Protein AF-A0A430VUC7-F1 (afdb_monomer)

pLDDT: mean 70.31, std 13.94, range [47.69, 94.5]

Foldseek 3Di:
DVVVVVVVVVVVVVVVVVPPPPDDPDPDPWDKDAPDWDWDDDPDPDDTDGDDARTWTDDPNDIDGDD

Mean predicted aligned error: 16.5 Å

Radius of gyration: 25.48 Å; Cα contacts (8 Å, |Δi|>4): 49; chains: 1; bounding box: 55×23×65 Å

Solvent-accessible surface area (backbone atoms only — not comparable to full-atom values): 4554 Å² total; per-residue (Å²): 110,68,71,59,54,52,50,50,52,52,53,49,51,52,51,56,59,70,67,50,75,76,79,73,78,73,79,70,90,56,76,74,58,73,82,69,83,65,86,57,82,57,95,56,91,89,59,84,58,86,71,87,54,72,41,45,47,67,57,95,93,41,79,46,82,44,126

Organism: Thermus scotoductus (NCBI:txid37636)

Sequence (67 aa):
MVRLLLLLVVVFGMVFWFLRPPPRPLPTEGVRLKGVEFYLFPEEEAVEWRFTAQEMVEEGGGFRIQG

Secondary structure (DSSP, 8-state):
-HHHHHHHHHHHHHHHHHTSPPPPPP------B-SPPP-B--SSTT--B----SEEEEETTEEEEE-

Structure (mmCIF, N/CA/C/O backbone):
data_AF-A0A430VUC7-F1
#
_entry.id   AF-A0A430VUC7-F1
#
loop_
_atom_site.group_PDB
_atom_site.id
_atom_site.type_symbol
_atom_site.label_atom_id
_atom_site.label_alt_id
_atom_site.label_comp_id
_atom_site.label_asym_id
_atom_site.label_entity_id
_atom_site.label_seq_id
_atom_site.pdbx_PDB_ins_code
_atom_site.Cartn_x
_atom_site.Cartn_y
_atom_site.Cartn_z
_atom_site.occupancy
_atom_site.B_iso_or_equiv
_atom_site.auth_seq_id
_atom_site.auth_comp_id
_atom_site.auth_asym_id
_atom_site.auth_atom_id
_atom_site.pdbx_PDB_model_num
ATOM 1 N N . MET A 1 1 ? -30.311 11.403 41.779 1.00 73.19 1 MET A N 1
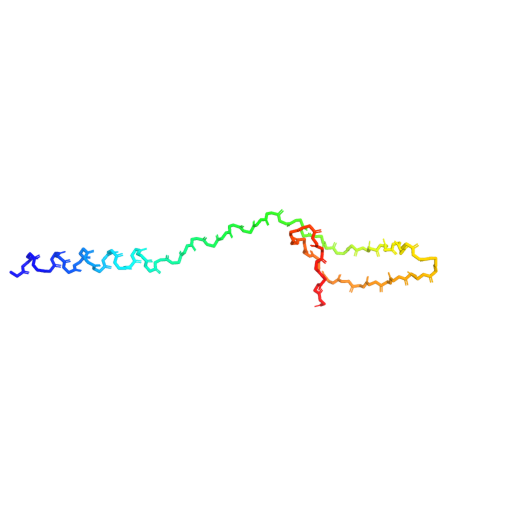ATOM 2 C CA . MET A 1 1 ? -29.287 10.428 41.3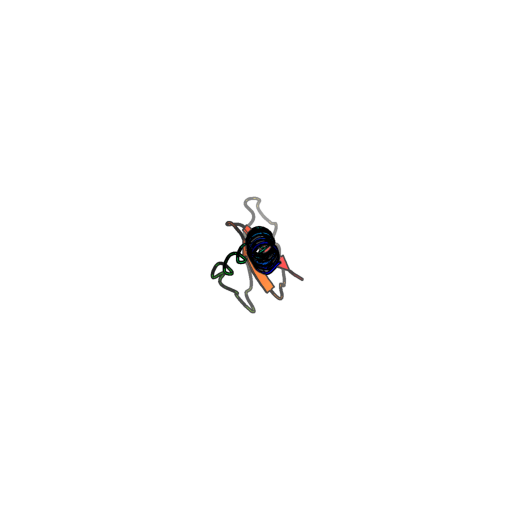33 1.00 73.19 1 MET A CA 1
ATOM 3 C C . MET A 1 1 ? -29.374 10.119 39.837 1.00 73.19 1 MET A C 1
ATOM 5 O O . MET A 1 1 ? -28.363 10.236 39.163 1.00 73.19 1 MET A O 1
ATOM 9 N N . VAL A 1 2 ? -30.564 9.852 39.280 1.00 84.81 2 VAL A N 1
ATOM 10 C CA . VAL A 1 2 ? -30.764 9.579 37.834 1.00 84.81 2 VAL A CA 1
ATOM 11 C C . VAL A 1 2 ? -30.233 10.691 36.915 1.00 84.81 2 VAL A C 1
ATOM 13 O O . VAL A 1 2 ? -29.596 10.419 35.907 1.00 84.81 2 VAL A O 1
ATOM 16 N N . ARG A 1 3 ? -30.419 11.960 37.293 1.00 86.94 3 ARG A N 1
ATOM 17 C CA . ARG A 1 3 ? -29.955 13.117 36.508 1.00 86.94 3 ARG A CA 1
ATOM 18 C C . ARG A 1 3 ? -28.427 13.190 36.373 1.00 86.94 3 ARG A C 1
ATOM 20 O O . ARG A 1 3 ? -27.929 13.610 35.338 1.00 86.94 3 ARG A O 1
ATOM 27 N N . LEU A 1 4 ? -27.703 12.743 37.404 1.00 90.75 4 LEU A N 1
ATOM 28 C CA . LEU A 1 4 ? -26.240 12.674 37.399 1.00 90.75 4 LEU A CA 1
ATOM 29 C C . LEU A 1 4 ? -25.755 11.538 36.491 1.00 90.75 4 LEU A C 1
ATOM 31 O O . LEU A 1 4 ? -24.841 11.742 35.706 1.00 90.75 4 LEU A O 1
ATOM 35 N N . LEU A 1 5 ? -26.418 10.378 36.549 1.00 92.00 5 LEU A N 1
ATOM 36 C CA . LEU A 1 5 ? -26.148 9.243 35.661 1.00 92.00 5 LEU A CA 1
ATOM 37 C C . LEU A 1 5 ? -26.357 9.613 34.187 1.00 92.00 5 LEU A C 1
ATOM 39 O O . LEU A 1 5 ? -25.512 9.300 33.356 1.00 92.00 5 LEU A O 1
ATOM 43 N N . LEU A 1 6 ? -27.435 10.336 33.873 1.00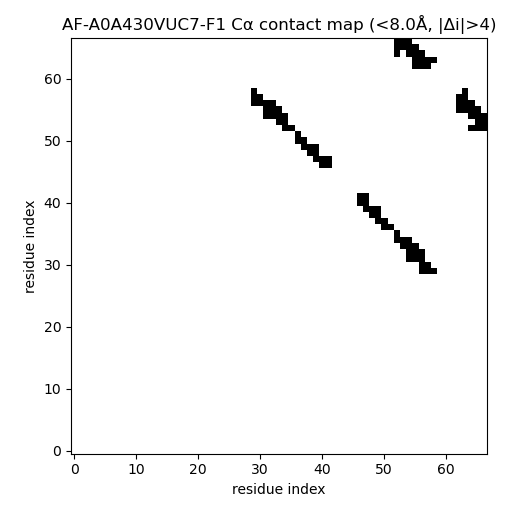 92.81 6 LEU A N 1
ATOM 44 C CA . LEU A 1 6 ? -27.706 10.808 32.512 1.00 92.81 6 LEU A CA 1
ATOM 45 C C . LEU A 1 6 ? -26.625 11.769 32.004 1.00 92.81 6 LEU A C 1
ATOM 47 O O . LEU A 1 6 ? -26.169 11.627 30.873 1.00 92.81 6 LEU A O 1
ATOM 51 N N . LEU A 1 7 ? -26.173 12.709 32.841 1.00 93.88 7 LEU A N 1
ATOM 52 C CA . LEU A 1 7 ? -25.066 13.605 32.490 1.00 93.88 7 LEU A CA 1
ATOM 53 C C . LEU A 1 7 ? -23.772 12.831 32.226 1.00 93.88 7 LEU A C 1
ATOM 55 O O . LEU A 1 7 ? -23.064 13.126 31.268 1.00 93.88 7 LEU A O 1
ATOM 59 N N . LEU A 1 8 ? -23.495 11.811 33.036 1.00 94.50 8 LEU A N 1
ATOM 60 C CA . LEU A 1 8 ? -22.312 10.968 32.892 1.00 94.50 8 LEU A CA 1
ATOM 61 C C . LEU A 1 8 ? -22.323 10.218 31.551 1.00 94.50 8 LEU A C 1
ATOM 63 O O . LEU A 1 8 ? -21.319 10.217 30.845 1.00 94.50 8 LEU A O 1
ATOM 67 N N . VAL A 1 9 ? -23.473 9.667 31.152 1.00 93.69 9 VAL A N 1
ATOM 68 C CA . VAL A 1 9 ? -23.648 8.996 29.851 1.00 93.69 9 VAL A CA 1
ATOM 69 C C . VAL A 1 9 ? -23.407 9.956 28.684 1.00 93.69 9 VAL A C 1
ATOM 71 O O . VAL A 1 9 ? -22.718 9.594 27.732 1.00 93.69 9 VAL A O 1
ATOM 74 N N . VAL A 1 10 ? -23.926 11.184 28.761 1.00 94.31 10 VAL A N 1
ATOM 75 C CA . VAL A 1 10 ? -23.738 12.194 27.705 1.00 94.31 10 VAL A CA 1
ATOM 76 C C . VAL A 1 10 ? -22.266 12.583 27.576 1.00 94.31 10 VAL A C 1
ATOM 78 O O . VAL A 1 10 ? -21.730 12.590 26.469 1.00 94.31 10 VAL A O 1
ATOM 81 N N . VAL A 1 11 ? -21.592 12.849 28.698 1.00 94.44 11 VAL A N 1
ATOM 82 C CA . VAL A 1 11 ? -20.171 13.227 28.707 1.00 94.44 11 VAL A CA 1
ATOM 83 C C . VAL A 1 11 ? -19.306 12.098 28.151 1.00 94.44 11 VAL A C 1
ATOM 85 O O . VAL A 1 11 ? -18.473 12.340 27.280 1.00 94.44 11 VAL A O 1
ATOM 88 N N . PHE A 1 12 ? -19.539 10.856 28.580 1.00 94.06 12 PHE A N 1
ATOM 89 C CA . PHE A 1 12 ? -18.813 9.707 28.040 1.00 94.06 12 PHE A CA 1
ATOM 90 C C . PHE A 1 12 ? -19.086 9.509 26.547 1.00 94.06 12 PHE A C 1
ATOM 92 O O . PHE A 1 12 ? -18.144 9.294 25.788 1.00 94.06 12 PHE A O 1
ATOM 99 N N . GLY A 1 13 ? -20.336 9.649 26.099 1.00 92.00 13 GLY A N 1
ATOM 100 C CA . GLY A 1 13 ? -20.685 9.570 24.679 1.00 92.00 13 GLY A CA 1
ATOM 101 C C . GLY A 1 13 ? -19.943 10.606 23.830 1.00 92.00 13 GLY A C 1
ATOM 102 O O . GLY A 1 13 ? -19.410 10.265 22.776 1.00 92.00 13 GLY A O 1
ATOM 103 N N . MET A 1 14 ? -19.836 11.847 24.315 1.00 94.12 14 MET A N 1
ATOM 104 C CA . MET A 1 14 ? -19.084 12.907 23.634 1.00 94.12 14 MET A CA 1
ATOM 105 C C . MET A 1 14 ? -17.584 12.613 23.576 1.00 94.12 14 MET A C 1
ATOM 107 O O . MET A 1 14 ? -16.971 12.799 22.527 1.00 94.12 14 MET A O 1
ATOM 111 N N . VAL A 1 15 ? -16.998 12.121 24.671 1.00 92.50 15 VAL A N 1
ATOM 112 C CA . VAL A 1 15 ? -15.576 11.749 24.724 1.00 92.50 15 VAL A CA 1
ATOM 113 C C . VAL A 1 15 ? -15.276 10.612 23.745 1.00 92.50 15 VAL A C 1
ATOM 115 O O . VAL A 1 15 ? -14.337 10.713 22.960 1.00 92.50 15 VAL A O 1
ATOM 118 N N . PHE A 1 16 ? -16.104 9.565 23.720 1.00 89.06 16 PHE A N 1
ATOM 119 C CA . PHE A 1 16 ? -15.951 8.457 22.772 1.00 89.06 16 PHE A CA 1
ATOM 120 C C . PHE A 1 16 ? -16.138 8.888 21.315 1.00 89.06 16 PHE A C 1
ATOM 122 O O . PHE A 1 16 ? -15.441 8.387 20.434 1.00 89.06 16 PHE A O 1
ATOM 129 N N . TRP A 1 17 ? -17.047 9.829 21.056 1.00 86.38 17 TRP A N 1
ATOM 130 C CA . TRP A 1 17 ? -17.238 10.391 19.723 1.00 86.38 17 TRP A CA 1
ATOM 131 C C . TRP A 1 17 ? -16.011 11.180 19.253 1.00 86.38 17 TRP A C 1
ATOM 133 O O . TRP A 1 17 ? -15.584 11.019 18.112 1.00 86.38 17 TRP A O 1
ATOM 143 N N . PHE A 1 18 ? -15.408 11.978 20.138 1.00 86.81 18 PHE A N 1
ATOM 144 C CA . PHE A 1 18 ? -14.205 12.762 19.834 1.00 86.81 18 PHE A CA 1
ATOM 145 C C . PHE A 1 18 ? -12.945 11.905 19.681 1.00 86.81 18 PHE A C 1
ATOM 147 O O . PHE A 1 18 ? -12.066 12.235 18.891 1.00 86.81 18 PHE A O 1
ATOM 154 N N . LEU A 1 19 ? -12.858 10.800 20.424 1.00 86.50 19 LEU A N 1
ATOM 155 C CA . LEU A 1 19 ? -11.753 9.843 20.335 1.00 86.50 19 LEU A CA 1
ATOM 156 C C . LEU A 1 19 ? -11.895 8.869 19.159 1.00 86.50 19 LEU A C 1
ATOM 158 O O . LEU A 1 19 ? -10.995 8.056 18.935 1.00 86.50 19 LEU A O 1
ATOM 162 N N . ARG A 1 20 ? -13.005 8.913 18.410 1.00 82.50 20 ARG A N 1
ATOM 163 C CA . ARG A 1 20 ? -13.190 8.048 17.248 1.00 82.50 20 ARG A CA 1
ATOM 164 C C . ARG A 1 20 ? -12.148 8.431 16.190 1.00 82.50 20 ARG A C 1
ATOM 166 O O . ARG A 1 20 ? -12.177 9.562 15.705 1.00 82.50 20 ARG A O 1
ATOM 173 N N . PRO A 1 21 ? -11.245 7.514 15.802 1.00 80.00 21 PRO A N 1
ATOM 174 C CA . PRO A 1 21 ? -10.281 7.802 14.754 1.00 80.00 21 PRO A CA 1
ATOM 175 C C . PRO A 1 21 ? -11.036 8.160 13.468 1.00 80.00 21 PRO A C 1
ATOM 177 O O . PRO A 1 21 ? -12.074 7.541 13.186 1.00 80.00 21 PRO A O 1
ATOM 180 N N . PRO A 1 22 ? -10.549 9.147 12.694 1.00 77.88 22 PRO A N 1
ATOM 181 C CA . PRO A 1 22 ? -11.160 9.478 11.420 1.00 77.88 22 PRO A CA 1
ATOM 182 C C . PRO A 1 22 ? -11.242 8.209 10.562 1.00 77.88 22 PRO A C 1
ATOM 184 O O . PRO A 1 22 ? -10.344 7.357 10.645 1.00 77.88 22 PRO A O 1
ATOM 187 N N . PRO A 1 23 ? -12.318 8.040 9.770 1.00 73.62 23 PRO A N 1
ATOM 188 C CA . PRO A 1 23 ? -12.381 6.945 8.819 1.00 73.62 23 PRO A CA 1
ATOM 189 C C . PRO A 1 23 ? -11.104 6.996 7.986 1.00 73.62 23 PRO A C 1
ATOM 191 O O . PRO A 1 23 ? -10.742 8.055 7.468 1.00 73.62 23 PRO A O 1
ATOM 194 N N . ARG A 1 24 ? -10.381 5.870 7.939 1.00 71.19 24 ARG A N 1
ATOM 195 C CA . ARG A 1 24 ? -9.175 5.775 7.118 1.00 71.19 24 ARG A CA 1
ATOM 196 C C . ARG A 1 24 ? -9.563 6.224 5.710 1.00 71.19 24 ARG A C 1
ATOM 198 O O . ARG A 1 24 ? -10.636 5.806 5.259 1.00 71.19 24 ARG A O 1
ATOM 205 N N . PRO A 1 25 ? -8.754 7.077 5.056 1.00 68.38 25 PRO A N 1
ATOM 206 C CA . PRO A 1 25 ? -9.007 7.417 3.668 1.00 68.38 25 PRO A CA 1
ATOM 207 C C . PRO A 1 25 ? -9.232 6.105 2.922 1.00 68.38 25 PRO A C 1
ATOM 209 O O . PRO A 1 25 ? -8.491 5.137 3.130 1.00 68.38 25 PRO A O 1
ATOM 212 N N . LEU A 1 26 ? -10.326 6.047 2.157 1.00 66.94 26 LEU A N 1
ATOM 213 C CA . LEU A 1 26 ? -10.577 4.924 1.262 1.00 66.94 26 LEU A CA 1
ATOM 214 C C . LEU A 1 26 ? -9.279 4.700 0.484 1.00 66.94 26 LEU A C 1
ATOM 216 O O . LEU A 1 26 ? -8.682 5.701 0.076 1.00 66.94 26 LEU A O 1
ATOM 220 N N . PRO A 1 27 ? -8.804 3.450 0.334 1.00 61.03 27 PRO A N 1
ATOM 221 C CA . PRO A 1 27 ? -7.677 3.188 -0.540 1.00 61.03 27 PRO A CA 1
ATOM 222 C C . PRO A 1 27 ? -8.021 3.854 -1.865 1.00 61.03 27 PRO A C 1
ATOM 224 O O . PRO A 1 27 ? -9.010 3.473 -2.492 1.00 61.03 27 PRO A O 1
ATOM 227 N N . THR A 1 28 ? -7.285 4.909 -2.226 1.00 58.66 28 THR A N 1
ATOM 228 C CA . THR A 1 28 ? -7.343 5.465 -3.573 1.00 58.66 28 THR A CA 1
ATOM 229 C C . THR A 1 28 ? -7.255 4.262 -4.490 1.00 58.66 28 THR A C 1
ATOM 231 O O . THR A 1 28 ? -6.426 3.388 -4.225 1.00 58.66 28 THR A O 1
ATOM 234 N N . GLU A 1 29 ? -8.161 4.156 -5.461 1.00 58.72 29 GLU A N 1
ATOM 235 C CA . GLU A 1 29 ? -8.201 3.063 -6.432 1.00 58.72 29 GLU A CA 1
ATOM 236 C C . GLU A 1 29 ? -6.899 3.075 -7.246 1.00 58.72 29 GLU A C 1
ATOM 238 O O . GLU A 1 29 ? -6.828 3.554 -8.371 1.00 58.72 29 GLU A O 1
ATOM 243 N N . GLY A 1 30 ? -5.819 2.621 -6.621 1.00 59.50 30 GLY A N 1
ATOM 244 C CA . GLY A 1 30 ? -4.508 2.480 -7.201 1.00 59.50 30 GLY A CA 1
ATOM 245 C C . GLY A 1 30 ? -4.550 1.232 -8.049 1.00 59.50 30 GLY A C 1
ATOM 246 O O . GLY A 1 30 ? -4.902 0.145 -7.578 1.00 59.50 30 GLY A O 1
ATOM 247 N N . VAL A 1 31 ? -4.219 1.394 -9.321 1.00 63.84 31 VAL A N 1
ATOM 248 C CA . VAL A 1 31 ? -4.163 0.289 -10.266 1.00 63.84 31 VAL A CA 1
ATOM 249 C C . VAL A 1 31 ? -3.008 -0.623 -9.854 1.00 63.84 31 VAL A C 1
ATOM 251 O O . VAL A 1 31 ? -1.839 -0.271 -9.982 1.00 63.84 31 VAL A O 1
ATOM 254 N N . ARG A 1 32 ? -3.328 -1.808 -9.319 1.00 61.06 32 ARG A N 1
ATOM 255 C CA . ARG A 1 32 ? -2.324 -2.812 -8.947 1.00 61.06 32 ARG A CA 1
ATOM 256 C C . ARG A 1 32 ? -1.988 -3.658 -10.168 1.00 61.06 32 ARG A C 1
ATOM 258 O O . ARG A 1 32 ? -2.752 -4.548 -10.545 1.00 61.06 32 ARG A O 1
ATOM 265 N N . LEU A 1 33 ? -0.836 -3.395 -10.768 1.00 65.06 33 LEU A N 1
ATOM 266 C CA . LEU A 1 33 ? -0.347 -4.163 -11.904 1.00 65.06 33 LEU A CA 1
ATOM 267 C C . LEU A 1 33 ? 0.483 -5.357 -11.412 1.00 65.06 33 LEU A C 1
ATOM 269 O O . LEU A 1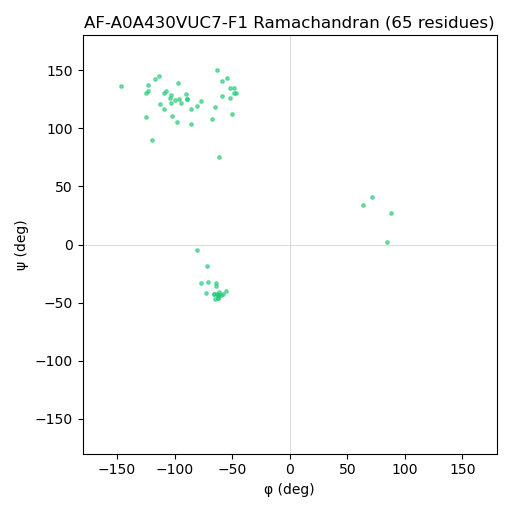 33 ? 1.427 -5.192 -10.642 1.00 65.06 33 LEU A O 1
ATOM 273 N N . LYS A 1 34 ? 0.118 -6.571 -11.837 1.00 70.69 34 LYS A N 1
ATOM 274 C CA . LYS A 1 34 ? 0.841 -7.812 -11.513 1.00 70.69 34 LYS A CA 1
ATOM 275 C C . LYS A 1 34 ? 1.585 -8.310 -12.748 1.00 70.69 34 LYS A C 1
ATOM 277 O O . LYS A 1 34 ? 0.974 -8.421 -13.805 1.00 70.69 34 LYS A O 1
ATOM 282 N N . GLY A 1 35 ? 2.866 -8.651 -12.597 1.00 68.25 35 GLY A N 1
ATOM 283 C CA . GLY A 1 35 ? 3.672 -9.246 -13.671 1.00 68.25 35 GLY A CA 1
ATOM 284 C C . GLY A 1 35 ? 4.036 -8.277 -14.799 1.00 68.25 35 GLY A C 1
ATOM 285 O O . GLY A 1 35 ? 3.961 -8.654 -15.963 1.00 68.25 35 GLY A O 1
ATOM 286 N N . VAL A 1 36 ? 4.387 -7.033 -14.467 1.00 66.31 36 VAL A N 1
ATOM 287 C CA . VAL A 1 36 ? 4.789 -6.027 -15.462 1.00 66.31 36 VAL A CA 1
ATOM 288 C C . VA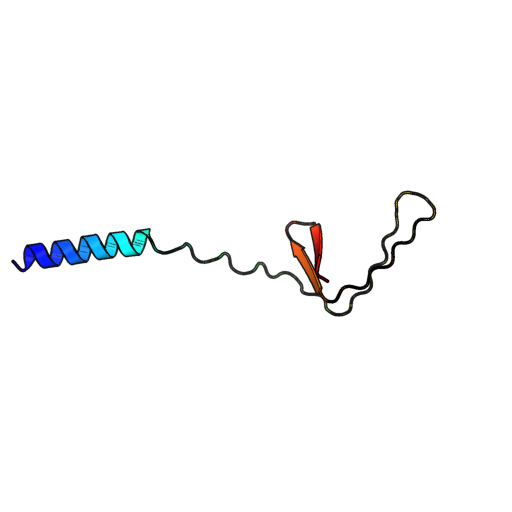L A 1 36 ? 6.305 -5.949 -15.570 1.00 66.31 36 VAL A C 1
ATOM 290 O O . VAL A 1 36 ? 7.008 -5.951 -14.561 1.00 66.31 36 V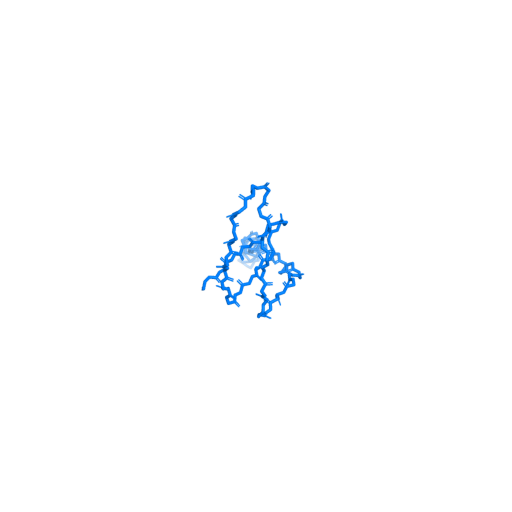AL A O 1
ATOM 293 N N . GLU A 1 37 ? 6.790 -5.834 -16.803 1.00 63.72 37 GLU A N 1
ATOM 294 C CA . GLU A 1 37 ? 8.181 -5.522 -17.121 1.00 63.72 37 GLU A CA 1
ATOM 295 C C . GLU A 1 37 ? 8.294 -4.030 -17.463 1.00 63.72 37 GLU A C 1
ATOM 297 O O . GLU A 1 37 ? 7.579 -3.531 -18.332 1.00 63.72 37 GLU A O 1
ATOM 302 N N . PHE A 1 38 ? 9.173 -3.308 -16.763 1.00 64.62 38 PHE A N 1
ATOM 303 C CA . PHE A 1 38 ? 9.446 -1.896 -17.032 1.00 64.62 38 PHE A CA 1
ATOM 304 C C . PHE A 1 38 ? 10.771 -1.743 -17.765 1.00 64.62 38 PHE A C 1
ATOM 306 O O . PHE A 1 38 ? 11.804 -2.228 -17.305 1.00 64.62 38 PHE A O 1
ATOM 313 N N . TYR A 1 39 ? 10.731 -1.007 -18.872 1.00 60.66 39 TYR A N 1
ATOM 314 C CA . TYR A 1 39 ? 11.914 -0.534 -19.577 1.00 60.66 39 TYR A CA 1
ATOM 315 C C . TYR A 1 39 ? 12.103 0.939 -19.231 1.00 60.66 39 TYR A C 1
ATOM 317 O O . TYR A 1 39 ? 11.282 1.781 -19.598 1.00 60.66 39 TYR A O 1
ATOM 325 N N . LEU A 1 40 ? 13.152 1.241 -18.470 1.00 63.09 40 LEU A N 1
ATOM 326 C CA . LEU A 1 40 ? 13.534 2.611 -18.148 1.00 63.09 40 LEU A CA 1
ATOM 327 C C . LEU A 1 40 ? 14.592 3.058 -19.152 1.00 63.09 40 LEU A C 1
ATOM 329 O O . LEU A 1 40 ? 15.640 2.425 -19.268 1.00 63.09 40 LEU A O 1
ATOM 333 N N . PHE A 1 41 ? 14.305 4.140 -19.869 1.00 60.62 41 PHE A N 1
ATOM 334 C CA . PHE A 1 41 ? 15.233 4.752 -20.811 1.00 60.62 41 PHE A CA 1
ATOM 335 C C . PHE A 1 41 ? 15.911 5.930 -20.103 1.00 60.62 41 PHE A C 1
ATOM 337 O O . PHE A 1 41 ? 15.239 6.935 -19.862 1.00 60.62 41 PHE A O 1
ATOM 344 N N . PRO A 1 42 ? 17.183 5.808 -19.689 1.00 60.62 42 PRO A N 1
ATOM 345 C CA . PRO A 1 42 ? 17.901 6.929 -19.093 1.00 60.62 42 PRO A CA 1
ATOM 346 C C . PRO A 1 42 ? 18.047 8.070 -20.107 1.00 60.62 42 PRO A C 1
ATOM 348 O O . PRO A 1 42 ? 18.156 7.839 -21.310 1.00 60.62 42 PRO A O 1
ATOM 351 N N . GLU A 1 43 ? 18.099 9.305 -19.612 1.00 62.19 43 GLU A N 1
ATOM 352 C CA . GLU A 1 43 ? 18.454 10.466 -20.440 1.00 62.19 43 GLU A CA 1
ATOM 353 C C . GLU A 1 43 ? 19.953 10.476 -20.809 1.00 62.19 43 GLU A C 1
ATOM 355 O O . GLU A 1 43 ? 20.345 11.116 -21.781 1.00 62.19 43 GLU A O 1
ATOM 360 N N . GLU A 1 44 ? 20.788 9.732 -20.074 1.00 60.59 44 GLU A N 1
ATOM 361 C CA . GLU A 1 44 ? 22.206 9.510 -20.378 1.00 60.59 44 GLU A CA 1
ATOM 362 C C . GLU A 1 44 ? 22.387 8.262 -21.259 1.00 60.59 44 GLU A C 1
ATOM 364 O O . GLU A 1 44 ? 21.881 7.181 -20.947 1.00 60.59 44 GLU A O 1
ATOM 369 N N . GLU A 1 45 ? 23.128 8.394 -22.364 1.00 59.69 45 GLU A N 1
ATOM 370 C CA . GLU A 1 45 ? 23.396 7.283 -23.280 1.00 59.69 45 GLU A CA 1
ATOM 371 C C . GLU A 1 45 ? 24.105 6.119 -22.552 1.00 59.69 45 GLU A C 1
ATOM 373 O O . GLU A 1 45 ? 25.154 6.299 -21.936 1.00 59.69 45 GLU A O 1
ATOM 378 N N . ALA A 1 46 ? 23.544 4.909 -22.699 1.00 57.47 46 ALA A N 1
ATOM 379 C CA . ALA A 1 46 ? 24.132 3.604 -22.357 1.00 57.47 46 ALA A CA 1
ATOM 380 C C . ALA A 1 46 ? 23.967 3.033 -20.927 1.00 57.47 46 ALA A C 1
ATOM 382 O O . ALA A 1 46 ? 24.765 2.178 -20.536 1.00 57.47 46 ALA A O 1
ATOM 383 N N . VAL A 1 47 ? 22.915 3.381 -20.169 1.00 55.25 47 VAL A N 1
ATOM 384 C CA . VAL A 1 47 ? 22.617 2.695 -18.886 1.00 55.25 47 VAL A CA 1
ATOM 385 C C . VAL A 1 47 ? 21.238 2.021 -18.865 1.00 55.25 47 VAL A C 1
ATOM 387 O O . VAL A 1 47 ? 20.239 2.590 -18.435 1.00 55.25 47 VAL A O 1
ATOM 390 N N . GLU A 1 48 ? 21.174 0.759 -19.284 1.00 56.12 48 GLU A N 1
ATOM 391 C CA . GLU A 1 48 ? 19.956 -0.050 -19.158 1.00 56.12 48 GLU A CA 1
ATOM 392 C C . GLU A 1 48 ? 19.819 -0.624 -17.741 1.00 56.12 48 GLU A C 1
ATOM 394 O O . GLU A 1 48 ? 20.652 -1.408 -17.282 1.00 56.12 48 GLU A O 1
ATOM 399 N N . TRP A 1 49 ? 18.734 -0.269 -17.051 1.00 54.03 49 TRP A N 1
ATOM 400 C CA . TRP A 1 49 ? 18.405 -0.831 -15.744 1.00 54.03 49 TRP A CA 1
ATOM 401 C C . TRP A 1 49 ? 17.286 -1.866 -15.875 1.00 54.03 49 TRP A C 1
ATOM 403 O O . TRP A 1 49 ? 16.183 -1.543 -16.316 1.00 54.03 49 TRP A O 1
ATOM 413 N N . ARG A 1 50 ? 17.548 -3.110 -15.456 1.00 59.22 50 ARG A N 1
ATOM 414 C CA . ARG A 1 50 ? 16.551 -4.190 -15.428 1.00 59.22 50 ARG A CA 1
ATOM 415 C C . ARG A 1 50 ? 16.169 -4.513 -13.988 1.00 59.22 50 ARG A C 1
ATOM 417 O O . ARG A 1 50 ? 17.002 -4.987 -13.219 1.00 59.22 50 ARG A O 1
ATOM 424 N N . PHE A 1 51 ? 14.901 -4.300 -13.648 1.00 60.69 51 PHE A N 1
ATOM 425 C CA . PHE A 1 51 ? 14.350 -4.632 -12.336 1.00 60.69 51 PHE A CA 1
ATOM 426 C C . PHE A 1 51 ? 13.251 -5.685 -12.467 1.00 60.69 51 PHE A C 1
ATOM 428 O O . PHE A 1 51 ? 12.446 -5.643 -13.395 1.00 60.69 51 PHE A O 1
ATOM 435 N N . THR A 1 52 ? 13.201 -6.604 -11.505 1.00 59.78 52 THR A N 1
ATOM 436 C CA . THR A 1 52 ? 12.109 -7.567 -11.341 1.00 59.78 52 THR A CA 1
ATOM 437 C C . THR A 1 52 ? 11.386 -7.216 -10.047 1.00 59.78 52 THR A C 1
ATOM 439 O O . THR A 1 52 ? 12.012 -7.210 -8.990 1.00 5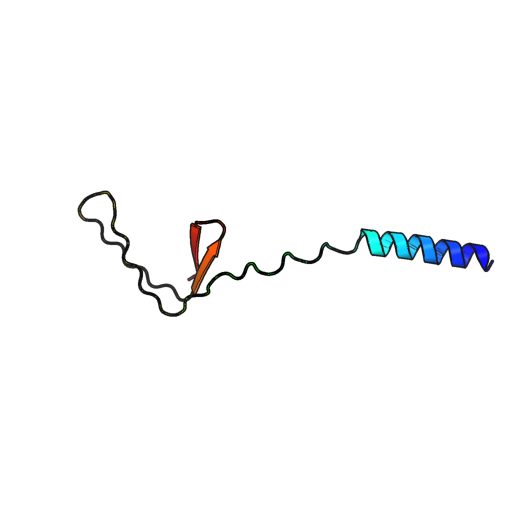9.78 52 THR A O 1
ATOM 442 N N . ALA A 1 53 ? 10.091 -6.912 -10.120 1.00 59.75 53 ALA A N 1
ATOM 443 C CA . ALA A 1 53 ? 9.277 -6.555 -8.960 1.00 59.75 53 ALA A CA 1
ATOM 444 C C . ALA A 1 53 ? 8.072 -7.492 -8.847 1.00 59.75 53 ALA A C 1
ATOM 446 O O . ALA A 1 53 ? 7.416 -7.787 -9.847 1.00 59.75 53 ALA A O 1
ATOM 447 N N . GLN A 1 54 ? 7.768 -7.948 -7.630 1.00 57.97 54 GLN A N 1
ATOM 448 C CA . GLN A 1 54 ? 6.551 -8.723 -7.369 1.00 57.97 54 GLN A CA 1
ATOM 449 C C . GLN A 1 54 ? 5.313 -7.818 -7.315 1.00 57.97 54 GLN A C 1
ATOM 451 O O . GLN A 1 54 ? 4.231 -8.231 -7.735 1.00 57.97 54 GLN A O 1
ATOM 456 N N . GLU A 1 55 ? 5.472 -6.580 -6.834 1.00 53.03 55 GLU A N 1
ATOM 457 C CA . GLU A 1 55 ? 4.385 -5.615 -6.697 1.00 53.03 55 GLU A CA 1
ATOM 458 C C . GLU A 1 55 ? 4.857 -4.170 -6.927 1.00 53.03 55 GLU A C 1
ATOM 460 O O . GLU A 1 55 ? 5.898 -3.742 -6.424 1.00 53.03 55 GLU A O 1
ATOM 465 N N . MET A 1 56 ? 4.055 -3.411 -7.678 1.00 59.88 56 MET A N 1
ATOM 466 C CA . MET A 1 56 ? 4.239 -1.980 -7.915 1.00 59.88 56 MET A CA 1
ATOM 467 C C . MET A 1 56 ? 2.985 -1.230 -7.470 1.00 59.88 56 MET A C 1
ATOM 469 O O . MET A 1 56 ? 1.866 -1.615 -7.822 1.00 59.88 56 MET A O 1
ATOM 473 N N . VAL A 1 57 ? 3.180 -0.161 -6.697 1.00 63.78 57 VAL A N 1
ATOM 474 C CA . VAL A 1 57 ? 2.099 0.709 -6.217 1.00 63.78 57 VAL A CA 1
ATOM 475 C C . VAL A 1 57 ? 2.402 2.145 -6.632 1.00 63.78 57 VAL A C 1
ATOM 477 O O . VAL A 1 57 ? 3.513 2.637 -6.425 1.00 63.78 57 VAL A O 1
ATOM 480 N N . GLU A 1 58 ? 1.414 2.803 -7.233 1.00 52.75 58 GLU A N 1
ATOM 481 C CA . GLU A 1 58 ? 1.461 4.228 -7.552 1.00 52.75 58 GLU A CA 1
ATOM 482 C C . GLU A 1 58 ? 0.995 5.039 -6.335 1.00 52.75 58 GLU A C 1
ATOM 484 O O . GLU A 1 58 ? -0.152 4.923 -5.897 1.00 52.75 58 GLU A O 1
ATOM 489 N N . GLU A 1 59 ? 1.888 5.859 -5.780 1.00 60.19 59 GLU A N 1
ATOM 490 C CA . GLU A 1 59 ? 1.591 6.783 -4.683 1.00 60.19 59 GLU A CA 1
ATOM 491 C C . GLU A 1 59 ? 1.985 8.202 -5.111 1.00 60.19 59 GLU A C 1
ATOM 493 O O . GLU A 1 59 ? 3.164 8.530 -5.235 1.00 60.19 59 GLU A O 1
ATOM 498 N N . GLY A 1 60 ? 0.993 9.069 -5.342 1.00 59.66 60 GLY A N 1
ATOM 499 C CA . GLY A 1 60 ? 1.226 10.507 -5.532 1.00 59.66 60 GLY A CA 1
ATOM 500 C C . GLY A 1 60 ? 2.064 10.883 -6.761 1.00 59.66 60 GLY A C 1
ATOM 501 O O . GLY A 1 60 ? 2.821 11.848 -6.695 1.00 59.66 60 GLY A O 1
ATOM 502 N N . GLY A 1 61 ? 1.946 10.135 -7.864 1.00 65.00 61 GLY A N 1
ATOM 503 C CA . GLY A 1 61 ? 2.686 10.380 -9.111 1.00 65.00 61 GLY A CA 1
ATOM 504 C C . GLY A 1 61 ? 4.096 9.780 -9.148 1.00 65.00 61 GLY A C 1
ATOM 505 O O . GLY A 1 61 ? 4.807 9.958 -10.135 1.00 65.00 61 GLY A O 1
ATOM 506 N N . GLY A 1 62 ? 4.501 9.062 -8.095 1.00 61.88 62 GLY A N 1
A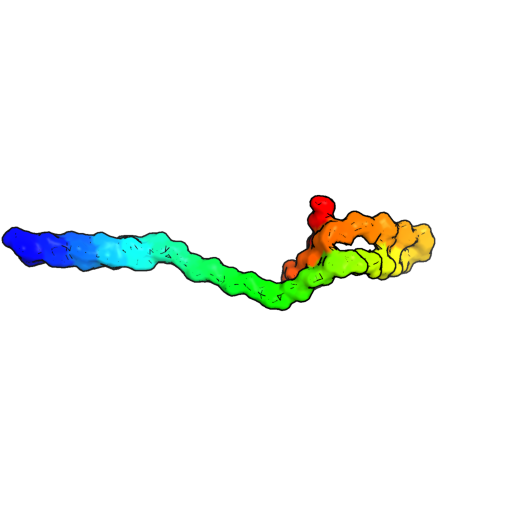TOM 507 C CA . GLY A 1 62 ? 5.711 8.247 -8.062 1.00 61.88 62 GLY A CA 1
ATOM 508 C C . GLY A 1 62 ? 5.378 6.759 -7.960 1.00 61.88 62 GLY A C 1
ATOM 509 O O . GLY A 1 62 ? 4.418 6.362 -7.297 1.00 61.88 62 GLY A O 1
ATOM 510 N N . PHE A 1 63 ? 6.192 5.919 -8.596 1.00 60.72 63 PHE A N 1
ATOM 511 C CA . PHE A 1 63 ? 6.062 4.470 -8.484 1.00 60.72 63 PHE A CA 1
ATOM 512 C C . PHE A 1 63 ? 7.012 3.930 -7.421 1.00 60.72 63 PHE A C 1
ATOM 514 O O . PHE A 1 63 ? 8.224 4.147 -7.492 1.00 60.72 63 PHE A O 1
ATOM 521 N N . ARG A 1 64 ? 6.471 3.199 -6.442 1.00 64.44 64 ARG A N 1
ATOM 522 C CA . ARG A 1 64 ? 7.269 2.533 -5.409 1.00 64.44 64 ARG A CA 1
ATOM 523 C C . ARG A 1 64 ? 7.355 1.040 -5.699 1.00 64.44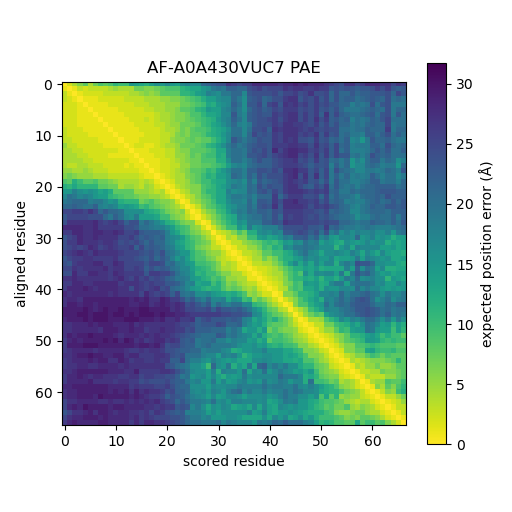 64 ARG A C 1
ATOM 525 O O . ARG A 1 64 ? 6.335 0.369 -5.852 1.00 64.44 64 ARG A O 1
ATOM 532 N N . ILE A 1 65 ? 8.583 0.531 -5.750 1.00 61.25 65 ILE A N 1
ATOM 533 C CA . ILE A 1 65 ? 8.879 -0.892 -5.941 1.00 61.25 65 ILE A CA 1
ATOM 534 C C . ILE A 1 65 ? 8.933 -1.562 -4.565 1.00 61.25 65 ILE A C 1
ATOM 536 O O . ILE A 1 65 ? 9.692 -1.114 -3.701 1.00 61.25 65 ILE A O 1
ATOM 540 N N . GLN A 1 66 ? 8.143 -2.619 -4.358 1.00 58.31 66 GLN A N 1
ATOM 541 C CA . GLN A 1 66 ? 8.275 -3.498 -3.190 1.00 58.31 66 GLN A CA 1
ATOM 542 C C . GLN A 1 66 ? 8.840 -4.855 -3.634 1.00 58.31 66 GLN A C 1
ATOM 544 O O . GLN A 1 66 ? 8.394 -5.419 -4.636 1.00 58.31 66 GLN A O 1
ATOM 549 N N . GLY A 1 67 ? 9.882 -5.311 -2.931 1.00 47.69 67 GLY A N 1
ATOM 550 C CA . GLY A 1 67 ? 10.605 -6.559 -3.212 1.00 47.69 67 GLY A CA 1
ATOM 551 C C . GLY A 1 67 ? 9.874 -7.797 -2.720 1.00 47.69 67 GLY A C 1
ATOM 552 O O . GLY A 1 67 ? 9.322 -7.724 -1.600 1.00 47.69 67 GLY A O 1
#